Protein AF-A0A5K4F6R0-F1 (afdb_monomer)

Structure (mmCIF, N/CA/C/O backbone):
data_AF-A0A5K4F6R0-F1
#
_entry.id   AF-A0A5K4F6R0-F1
#
loop_
_atom_site.group_PDB
_atom_site.id
_atom_site.type_symbol
_atom_site.label_atom_id
_atom_site.label_alt_id
_atom_site.label_comp_id
_atom_site.label_asym_id
_atom_site.label_entity_id
_atom_site.label_seq_id
_atom_site.pdbx_PDB_ins_code
_atom_site.Cartn_x
_atom_site.Cartn_y
_atom_site.Cartn_z
_atom_site.occupancy
_atom_site.B_iso_or_equiv
_atom_site.auth_seq_id
_atom_site.auth_comp_id
_atom_site.auth_asym_id
_atom_site.auth_atom_id
_atom_site.pdbx_PDB_model_num
ATOM 1 N N . MET A 1 1 ? -36.274 1.072 18.625 1.00 42.78 1 MET A N 1
ATOM 2 C CA . MET A 1 1 ? -35.765 0.718 17.279 1.00 42.78 1 MET A CA 1
ATOM 3 C C . MET A 1 1 ? -35.021 1.906 16.651 1.00 42.78 1 MET A C 1
ATOM 5 O O . MET A 1 1 ? -35.508 2.484 15.696 1.00 42.78 1 MET A O 1
ATOM 9 N N . LEU A 1 2 ? -33.857 2.297 17.187 1.00 49.72 2 LEU A N 1
ATOM 10 C CA . LEU A 1 2 ? -33.037 3.404 16.637 1.00 49.72 2 LEU A CA 1
ATOM 11 C C . LEU A 1 2 ? -31.527 3.095 16.625 1.00 49.72 2 LEU A C 1
ATOM 13 O O . LEU A 1 2 ? -30.774 3.722 15.895 1.00 49.72 2 LEU A O 1
ATOM 17 N N . THR A 1 3 ? -31.070 2.091 17.377 1.00 52.25 3 THR A N 1
ATOM 18 C CA . THR A 1 3 ? -29.642 1.771 17.541 1.00 52.25 3 THR A CA 1
ATOM 19 C C . THR A 1 3 ? -29.037 0.949 16.398 1.00 52.25 3 THR A C 1
ATOM 21 O O . THR A 1 3 ? -27.836 1.041 16.160 1.00 52.25 3 THR A O 1
ATOM 24 N N . TYR A 1 4 ? -29.842 0.176 15.659 1.00 51.88 4 TYR A N 1
ATOM 25 C CA . TYR A 1 4 ? -29.338 -0.694 14.585 1.00 51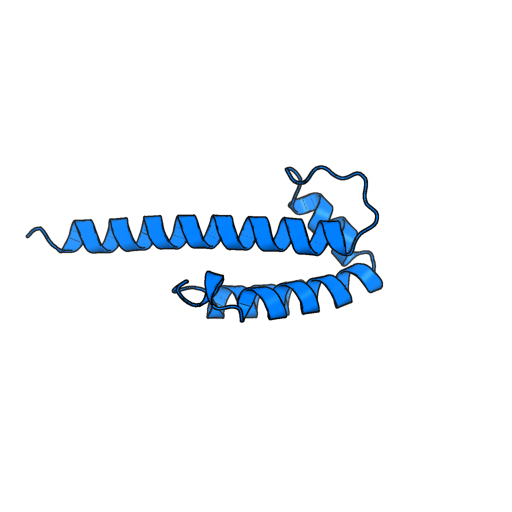.88 4 TYR A CA 1
ATOM 26 C C . TYR A 1 4 ? -28.832 0.076 13.361 1.00 51.88 4 TYR A C 1
ATOM 28 O O . TYR A 1 4 ? -27.811 -0.301 12.793 1.00 51.88 4 TYR A O 1
ATOM 36 N N . PHE A 1 5 ? -29.502 1.165 12.972 1.00 48.91 5 PHE A N 1
ATOM 37 C CA . PHE A 1 5 ? -29.084 1.956 11.810 1.00 48.91 5 PHE A CA 1
ATOM 38 C C . PHE A 1 5 ? -27.743 2.654 12.053 1.00 48.91 5 PHE A C 1
ATOM 40 O O . PHE A 1 5 ? -26.871 2.596 11.191 1.00 48.91 5 PHE A O 1
ATOM 47 N N . CYS A 1 6 ? -27.536 3.204 13.254 1.00 51.38 6 CYS A N 1
ATOM 48 C CA . CYS A 1 6 ? -26.279 3.855 13.615 1.00 51.38 6 CYS A CA 1
ATOM 49 C C . CYS A 1 6 ? -25.089 2.884 13.581 1.00 51.38 6 CYS A C 1
ATOM 51 O O . CYS A 1 6 ? -24.036 3.220 13.055 1.00 51.38 6 CYS A O 1
ATOM 53 N N . ALA A 1 7 ? -25.231 1.662 14.106 1.00 51.03 7 ALA A N 1
ATOM 54 C CA . ALA A 1 7 ? -24.122 0.703 14.127 1.00 51.03 7 ALA A CA 1
ATOM 55 C C . ALA A 1 7 ? -23.637 0.324 12.714 1.00 51.03 7 ALA A C 1
ATOM 57 O O . ALA A 1 7 ? -22.434 0.179 12.490 1.00 51.03 7 ALA A O 1
ATOM 58 N N . VAL A 1 8 ? -24.559 0.206 11.751 1.00 54.22 8 VAL A N 1
ATOM 59 C CA . VAL A 1 8 ? -24.224 -0.105 10.354 1.00 54.22 8 VAL A CA 1
ATOM 60 C C . VAL A 1 8 ? -23.555 1.088 9.669 1.00 54.22 8 VAL A C 1
ATOM 62 O O . VAL A 1 8 ? -22.553 0.896 8.980 1.00 54.22 8 VAL A O 1
ATOM 65 N N . THR A 1 9 ? -24.044 2.316 9.886 1.00 54.91 9 THR A N 1
ATOM 66 C CA . THR A 1 9 ? -23.433 3.522 9.299 1.00 54.91 9 THR A CA 1
ATOM 67 C C . THR A 1 9 ? -22.050 3.796 9.884 1.00 54.91 9 THR A C 1
ATOM 69 O O . THR A 1 9 ? -21.108 3.984 9.121 1.00 54.91 9 THR A O 1
ATOM 72 N N . PHE A 1 10 ? -21.878 3.700 11.209 1.00 54.34 10 PHE A N 1
ATOM 73 C CA . PHE A 1 10 ? -20.566 3.840 11.852 1.00 54.34 10 PHE A CA 1
ATOM 74 C C . PHE A 1 10 ? -19.584 2.754 11.392 1.00 54.34 10 PHE A C 1
ATOM 76 O O . PHE A 1 10 ? -18.404 3.032 11.169 1.00 54.34 10 PHE A O 1
ATOM 83 N N . GLY A 1 11 ? -20.059 1.519 11.203 1.00 59.47 11 GLY A N 1
ATOM 84 C CA . GLY A 1 11 ? -19.261 0.438 10.627 1.00 59.47 11 GLY A CA 1
ATOM 85 C C . GLY A 1 11 ? -18.805 0.742 9.196 1.00 59.47 11 GLY A C 1
ATOM 86 O O . GLY A 1 11 ? -17.636 0.544 8.872 1.00 59.47 11 GLY A O 1
ATOM 87 N N . ALA A 1 12 ? -19.693 1.271 8.353 1.00 66.19 12 ALA A N 1
ATOM 88 C CA . ALA A 1 12 ? -19.379 1.616 6.968 1.00 66.19 12 ALA A CA 1
ATOM 89 C C . ALA A 1 12 ? -18.440 2.828 6.850 1.00 66.19 12 ALA A C 1
ATOM 91 O O . ALA A 1 12 ? -17.479 2.776 6.086 1.00 66.19 12 ALA A O 1
ATOM 92 N N . GLU A 1 13 ? -18.668 3.893 7.622 1.00 67.31 13 GLU A N 1
ATOM 93 C CA . GLU A 1 13 ? -17.830 5.100 7.626 1.00 67.31 13 GLU A CA 1
ATOM 94 C C . GLU A 1 13 ? -16.425 4.816 8.162 1.00 67.31 13 GLU A C 1
ATOM 96 O O . GLU A 1 13 ? -15.431 5.199 7.543 1.00 67.31 13 GLU A O 1
ATOM 101 N N . SER A 1 14 ? -16.323 4.085 9.279 1.00 70.19 14 SER A N 1
ATOM 102 C CA . SER A 1 14 ? -15.024 3.672 9.822 1.00 70.19 14 SER A CA 1
ATOM 103 C C . SER A 1 14 ? -14.276 2.758 8.851 1.00 70.19 14 SER A C 1
ATOM 105 O O . SER A 1 14 ? -13.071 2.924 8.654 1.00 70.19 14 SER A O 1
ATOM 107 N N . LEU A 1 15 ? -14.980 1.845 8.174 1.00 73.12 15 LEU A N 1
ATOM 108 C CA . LEU A 1 15 ? -14.397 1.003 7.135 1.00 73.12 15 LEU A CA 1
ATOM 109 C C . LEU A 1 15 ? -13.953 1.820 5.916 1.00 73.12 15 LEU A C 1
ATOM 111 O O . LEU A 1 15 ? -12.879 1.556 5.379 1.00 73.12 15 LEU A O 1
ATOM 115 N N . HIS A 1 16 ? -14.734 2.815 5.489 1.00 79.69 16 HIS A N 1
ATOM 116 C CA . HIS A 1 16 ? -14.370 3.710 4.392 1.00 79.69 16 HIS A CA 1
ATOM 117 C C . HIS A 1 16 ? -13.098 4.497 4.724 1.00 79.69 16 HIS A C 1
ATOM 119 O O . HIS A 1 16 ? -12.136 4.441 3.960 1.00 79.69 16 HIS A O 1
ATOM 125 N N . LEU A 1 17 ? -13.028 5.117 5.906 1.00 81.75 17 LEU A N 1
ATOM 126 C CA . LEU A 1 17 ? -11.827 5.814 6.370 1.00 81.75 17 LEU A CA 1
ATOM 127 C C . LEU A 1 17 ? -10.612 4.876 6.435 1.00 81.75 17 LEU A C 1
ATOM 129 O O . LEU A 1 17 ? -9.504 5.251 6.053 1.00 81.75 17 LEU A O 1
ATOM 133 N N . CYS A 1 18 ? -10.809 3.640 6.891 1.00 81.31 18 CYS A N 1
ATOM 134 C CA . CYS A 1 18 ? -9.760 2.627 6.916 1.00 81.31 18 CYS A CA 1
ATOM 135 C C . CYS A 1 18 ? -9.290 2.214 5.520 1.00 81.31 18 CYS A C 1
ATOM 137 O O . CYS A 1 18 ? -8.084 2.085 5.306 1.00 81.31 18 CYS A O 1
ATOM 139 N N . ASN A 1 19 ? -10.211 2.040 4.570 1.00 80.81 19 ASN A N 1
ATOM 140 C CA . ASN A 1 19 ? -9.887 1.761 3.174 1.00 80.81 19 ASN A CA 1
ATOM 141 C C . ASN A 1 19 ? -9.076 2.905 2.555 1.00 80.81 19 ASN A C 1
ATOM 143 O O . ASN A 1 19 ? -8.060 2.640 1.916 1.00 80.81 19 ASN A O 1
ATOM 147 N N . GLU A 1 20 ? -9.471 4.157 2.789 1.00 85.25 20 GLU A N 1
ATOM 148 C CA . GLU A 1 20 ? -8.758 5.335 2.283 1.00 85.25 20 GLU A CA 1
ATOM 149 C C . GLU A 1 20 ? -7.349 5.444 2.879 1.00 85.25 20 GLU A C 1
ATOM 151 O O . GLU A 1 20 ? -6.370 5.598 2.148 1.00 85.25 20 GLU A O 1
ATOM 156 N N . LYS A 1 21 ? -7.199 5.258 4.198 1.00 85.12 21 LYS A N 1
ATOM 157 C CA . LYS A 1 21 ? -5.873 5.244 4.837 1.00 85.12 21 LYS A CA 1
ATOM 158 C C . LYS A 1 21 ? -4.997 4.102 4.331 1.00 85.12 21 LYS A C 1
ATOM 160 O O . LYS A 1 21 ? -3.799 4.291 4.112 1.00 85.12 21 LYS A O 1
ATOM 165 N N . LEU A 1 22 ? -5.571 2.915 4.146 1.00 83.56 22 LEU A N 1
ATOM 166 C CA . LEU A 1 22 ? -4.848 1.776 3.594 1.00 83.56 22 LEU A CA 1
ATOM 167 C C . LEU A 1 22 ? -4.378 2.069 2.171 1.00 83.56 22 LEU A C 1
ATOM 169 O O . LEU A 1 22 ? -3.217 1.823 1.849 1.00 83.56 22 LEU A O 1
ATOM 173 N N . ARG A 1 23 ? -5.269 2.609 1.338 1.00 85.31 23 ARG A N 1
ATOM 174 C CA . ARG A 1 23 ? -4.977 3.001 -0.037 1.00 85.31 23 ARG A CA 1
ATOM 175 C C . ARG A 1 23 ? -3.834 4.013 -0.081 1.00 85.31 23 ARG A C 1
ATOM 177 O O . ARG A 1 23 ? -2.838 3.754 -0.750 1.00 85.31 23 ARG A O 1
ATOM 184 N N . ALA A 1 24 ? -3.921 5.086 0.702 1.00 88.06 24 ALA A N 1
ATOM 185 C CA . ALA A 1 24 ? -2.863 6.088 0.815 1.00 88.06 24 ALA A CA 1
ATOM 186 C C . ALA A 1 24 ? -1.535 5.480 1.306 1.00 88.06 24 ALA A C 1
ATOM 188 O O . ALA A 1 24 ? -0.457 5.839 0.832 1.00 88.06 24 ALA A O 1
ATOM 189 N N . THR A 1 25 ? -1.595 4.505 2.218 1.00 88.81 25 THR A N 1
ATOM 190 C CA . THR A 1 25 ? -0.407 3.778 2.693 1.00 88.81 25 THR A CA 1
ATOM 191 C C . THR A 1 25 ? 0.221 2.935 1.581 1.00 88.81 25 THR A C 1
ATOM 193 O O . THR A 1 25 ? 1.444 2.922 1.440 1.00 88.81 25 THR A O 1
ATOM 196 N N . MET A 1 26 ? -0.590 2.247 0.771 1.00 88.81 26 MET A N 1
ATOM 197 C CA . MET A 1 26 ? -0.120 1.509 -0.405 1.00 88.81 26 MET A CA 1
ATOM 198 C C . MET A 1 26 ? 0.532 2.440 -1.424 1.00 88.81 26 MET A C 1
ATOM 200 O O . MET A 1 26 ? 1.657 2.181 -1.842 1.00 88.81 26 MET A O 1
ATOM 204 N N . GLU A 1 27 ? -0.135 3.540 -1.766 1.00 89.94 27 GLU A N 1
ATOM 205 C CA . GLU A 1 27 ? 0.374 4.580 -2.664 1.00 89.94 27 GLU A CA 1
ATOM 206 C C . GLU A 1 27 ? 1.744 5.094 -2.197 1.00 89.94 27 GLU A C 1
ATOM 208 O O . GLU A 1 27 ? 2.725 5.012 -2.941 1.00 89.94 27 GLU A O 1
ATOM 213 N N . TYR A 1 28 ? 1.846 5.500 -0.929 1.00 90.69 28 TYR A N 1
ATOM 214 C CA . TYR A 1 28 ? 3.098 5.942 -0.320 1.00 90.69 28 TYR A CA 1
ATOM 215 C C . TYR A 1 28 ? 4.194 4.871 -0.379 1.00 90.69 28 TYR A C 1
ATOM 217 O O . TYR A 1 28 ? 5.318 5.148 -0.805 1.00 90.69 28 TYR A O 1
ATOM 225 N N . CYS A 1 29 ? 3.895 3.639 0.044 1.00 91.44 29 CYS A N 1
ATOM 226 C CA . CYS A 1 29 ? 4.893 2.576 0.106 1.00 91.44 29 CYS A CA 1
ATOM 227 C C . CYS A 1 29 ? 5.361 2.125 -1.284 1.00 91.44 29 CYS A C 1
ATOM 229 O O . CYS A 1 29 ? 6.539 1.797 -1.433 1.00 91.44 29 CYS A O 1
ATOM 231 N N . PHE A 1 30 ? 4.496 2.127 -2.300 1.00 91.50 30 PHE A N 1
ATOM 232 C CA . PHE A 1 30 ? 4.893 1.811 -3.674 1.00 91.50 30 PHE A CA 1
ATOM 233 C C . PHE A 1 30 ? 5.696 2.942 -4.312 1.00 91.50 30 PHE A C 1
ATOM 235 O O . PHE A 1 30 ? 6.726 2.678 -4.928 1.00 91.50 30 PHE A O 1
ATOM 242 N N . GLN A 1 31 ? 5.286 4.198 -4.124 1.00 88.12 31 GLN A N 1
ATOM 243 C CA . GLN A 1 31 ? 5.989 5.336 -4.711 1.00 88.12 31 GLN A CA 1
ATOM 244 C C . GLN A 1 31 ? 7.359 5.562 -4.066 1.00 88.12 31 GLN A C 1
ATOM 246 O O . GLN A 1 31 ? 8.336 5.782 -4.771 1.00 88.12 31 GLN A O 1
ATOM 251 N N . LYS A 1 32 ? 7.464 5.471 -2.735 1.00 88.75 32 LYS A N 1
ATOM 252 C CA . LYS A 1 32 ? 8.732 5.683 -2.019 1.00 88.75 32 LYS A CA 1
ATOM 253 C C . LYS A 1 32 ? 9.794 4.643 -2.372 1.00 88.75 32 LYS A C 1
ATOM 255 O O . LYS A 1 32 ? 10.984 4.951 -2.359 1.00 88.75 32 LYS A O 1
ATOM 260 N N . ASN A 1 33 ? 9.372 3.403 -2.611 1.00 88.94 33 ASN A N 1
ATOM 261 C CA . ASN A 1 33 ? 10.284 2.287 -2.861 1.00 88.94 33 ASN A CA 1
ATOM 262 C C . ASN A 1 33 ? 10.489 1.995 -4.352 1.00 88.94 33 ASN A C 1
ATOM 264 O O . ASN A 1 33 ? 11.388 1.228 -4.692 1.00 88.94 33 ASN A O 1
ATOM 268 N N . GLY A 1 34 ? 9.688 2.614 -5.218 1.00 84.88 34 GLY A N 1
ATOM 269 C CA . GLY A 1 34 ? 9.824 2.572 -6.664 1.00 84.88 34 GLY A CA 1
ATOM 270 C C . GLY A 1 34 ? 10.496 3.824 -7.222 1.00 84.88 34 GLY A C 1
ATOM 271 O O . GLY A 1 34 ? 10.423 4.904 -6.646 1.00 84.88 34 GLY A O 1
ATOM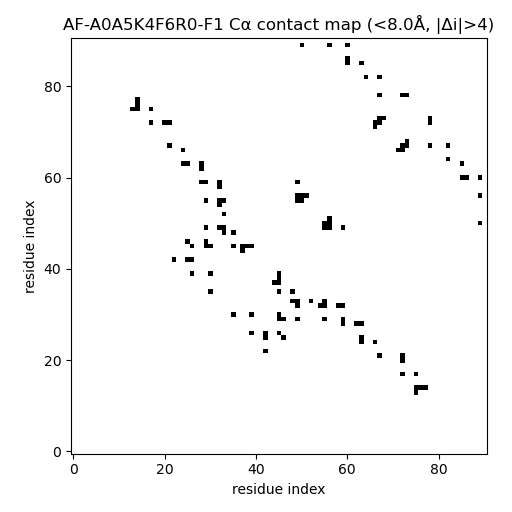 272 N N . ARG A 1 35 ? 11.132 3.708 -8.388 1.00 80.56 35 ARG A N 1
ATOM 273 C CA . ARG A 1 35 ? 11.571 4.865 -9.189 1.00 80.56 35 ARG A CA 1
ATOM 274 C C . ARG A 1 35 ? 10.672 4.997 -10.410 1.00 80.56 35 ARG A C 1
ATOM 276 O O . ARG A 1 35 ? 11.116 4.810 -11.538 1.00 80.56 35 ARG A O 1
ATOM 283 N N . TYR A 1 36 ? 9.389 5.247 -10.172 1.00 78.69 36 TYR A N 1
ATOM 284 C CA . TYR A 1 36 ? 8.386 5.295 -11.230 1.00 78.69 36 TYR A CA 1
ATOM 285 C C . TYR A 1 36 ? 7.832 6.708 -11.380 1.00 78.69 36 TYR A C 1
ATOM 287 O O . TYR A 1 36 ? 7.439 7.332 -10.399 1.00 78.69 36 TYR A O 1
ATOM 295 N N . SER A 1 37 ? 7.716 7.185 -12.617 1.00 82.44 37 SER A N 1
ATOM 296 C CA . SER A 1 37 ? 6.973 8.403 -12.959 1.00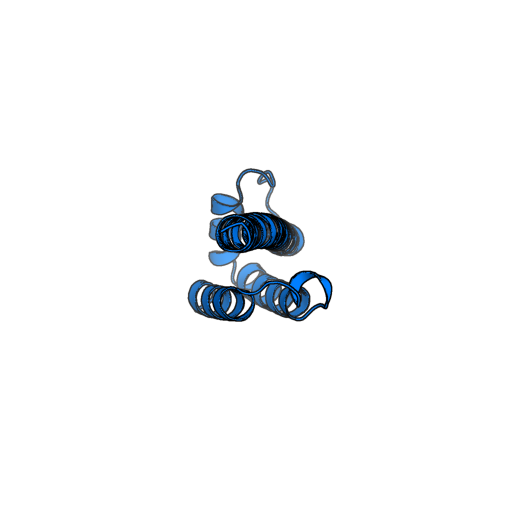 82.44 37 SER A CA 1
ATOM 297 C C . SER A 1 37 ? 5.462 8.134 -13.057 1.00 82.44 37 SER A C 1
ATOM 299 O O . SER A 1 37 ? 4.795 8.646 -13.954 1.00 82.44 37 SER A O 1
ATOM 301 N N . ILE A 1 38 ? 4.931 7.256 -12.198 1.00 81.62 38 ILE A N 1
ATOM 302 C CA . ILE A 1 38 ? 3.515 6.872 -12.203 1.00 81.62 38 ILE A CA 1
ATOM 303 C C . ILE A 1 38 ? 2.781 7.763 -11.190 1.00 81.62 38 ILE A C 1
ATOM 305 O O . ILE A 1 38 ? 3.204 7.824 -10.031 1.00 81.62 38 ILE A O 1
ATOM 309 N N . PRO A 1 39 ? 1.696 8.445 -11.591 1.00 81.81 39 PRO A N 1
ATOM 310 C CA . PRO A 1 39 ? 0.868 9.224 -10.678 1.00 81.81 39 PRO A CA 1
ATOM 311 C C . PRO A 1 39 ? 0.310 8.375 -9.530 1.00 81.81 39 PRO A C 1
ATOM 313 O O . PRO A 1 39 ? -0.074 7.222 -9.729 1.00 81.81 39 PRO A O 1
ATOM 316 N N . LEU A 1 40 ? 0.175 8.972 -8.341 1.00 76.12 40 LEU A N 1
ATOM 317 C CA . LEU A 1 40 ? -0.431 8.308 -7.177 1.00 76.12 40 LEU A CA 1
ATOM 318 C C . LEU A 1 40 ? -1.869 7.838 -7.426 1.00 76.12 40 LEU A C 1
ATOM 320 O O . LEU A 1 40 ? -2.296 6.826 -6.879 1.00 76.12 40 LEU A O 1
ATOM 324 N N . THR A 1 41 ? -2.587 8.512 -8.327 1.00 78.25 41 THR A N 1
ATOM 325 C CA .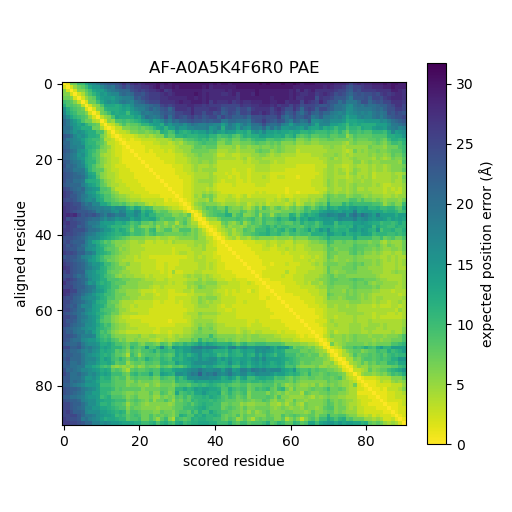 THR A 1 41 ? -3.950 8.148 -8.732 1.00 78.25 41 THR A CA 1
ATOM 326 C C . THR A 1 41 ? -4.035 6.775 -9.410 1.00 78.25 41 THR A C 1
ATOM 328 O O . THR A 1 41 ? -5.099 6.156 -9.401 1.00 78.25 41 THR A O 1
ATOM 331 N N . GLU A 1 42 ? -2.927 6.250 -9.945 1.00 85.12 42 GLU A N 1
ATOM 332 C CA . GLU A 1 42 ? -2.859 4.964 -10.641 1.00 85.12 42 GLU A CA 1
ATOM 333 C C . GLU A 1 42 ? -2.298 3.847 -9.745 1.00 85.12 42 GLU A C 1
ATOM 335 O O . GLU A 1 42 ? -1.394 3.102 -10.136 1.00 85.12 42 GLU A O 1
ATOM 340 N N . LEU A 1 43 ? -2.862 3.687 -8.541 1.00 84.44 43 LEU A N 1
ATOM 341 C CA . LEU A 1 43 ? -2.418 2.700 -7.548 1.00 84.44 43 LEU A CA 1
ATOM 342 C C . LEU A 1 43 ? -2.217 1.291 -8.131 1.00 84.44 43 LEU A C 1
ATOM 344 O O . LEU A 1 43 ? -1.248 0.613 -7.799 1.00 84.44 43 LEU A O 1
ATOM 348 N N . LYS A 1 44 ? -3.098 0.843 -9.034 1.00 86.88 44 LYS A N 1
ATOM 349 C CA . LYS A 1 44 ? -2.953 -0.468 -9.682 1.00 86.88 44 LYS 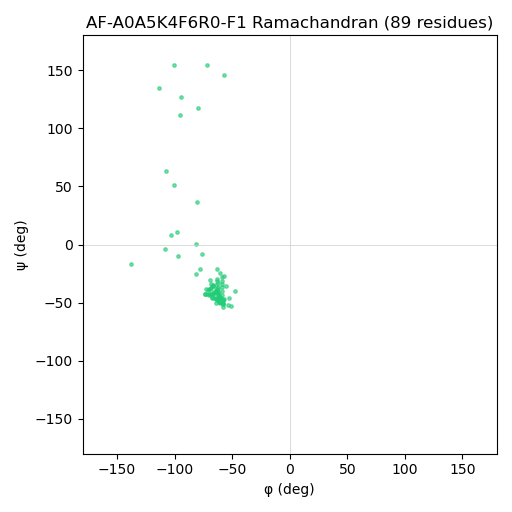A CA 1
ATOM 350 C C . LYS A 1 44 ? -1.640 -0.575 -10.466 1.00 86.88 44 LYS A C 1
ATOM 352 O O . LYS A 1 44 ? -0.930 -1.560 -10.308 1.00 86.88 44 LYS A O 1
ATOM 357 N N . ARG A 1 45 ? -1.286 0.442 -11.256 1.00 88.62 45 ARG A N 1
ATOM 358 C CA . ARG A 1 45 ? -0.029 0.456 -12.021 1.00 88.62 45 ARG A CA 1
ATOM 359 C C . ARG A 1 45 ? 1.183 0.623 -11.118 1.00 88.62 45 ARG A C 1
ATOM 361 O O . ARG A 1 45 ? 2.183 -0.040 -11.360 1.00 88.62 45 ARG A O 1
ATOM 368 N N . LEU A 1 46 ? 1.090 1.455 -10.076 1.00 87.69 46 LEU A N 1
ATOM 369 C CA . LEU A 1 46 ? 2.143 1.58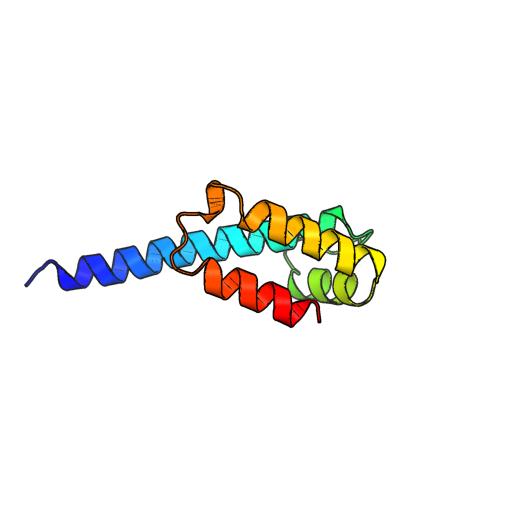1 -9.060 1.00 87.69 46 LEU A CA 1
ATOM 370 C C . LEU A 1 46 ? 2.428 0.239 -8.389 1.00 87.69 46 LEU A C 1
ATOM 372 O O . LEU A 1 46 ? 3.581 -0.175 -8.291 1.00 87.69 46 LEU A O 1
ATOM 376 N N . ARG A 1 47 ? 1.368 -0.459 -7.974 1.00 88.62 47 ARG A N 1
ATOM 377 C CA . ARG A 1 47 ? 1.452 -1.806 -7.421 1.00 88.62 47 ARG A CA 1
ATOM 378 C C . ARG A 1 47 ? 2.104 -2.748 -8.423 1.00 88.62 47 ARG A C 1
ATOM 380 O O . ARG A 1 47 ? 3.077 -3.392 -8.065 1.00 88.62 47 ARG A O 1
ATOM 387 N N . ASP A 1 48 ? 1.596 -2.829 -9.649 1.00 90.50 48 ASP A N 1
ATOM 388 C CA . ASP A 1 48 ? 2.082 -3.789 -10.646 1.00 90.50 48 ASP A CA 1
ATOM 389 C C . ASP A 1 48 ? 3.559 -3.530 -11.001 1.00 90.50 48 ASP A C 1
ATOM 391 O O . ASP A 1 48 ? 4.358 -4.465 -11.037 1.00 90.50 48 ASP A O 1
ATOM 395 N N . ALA A 1 49 ? 3.960 -2.264 -11.158 1.00 91.06 49 ALA A N 1
ATOM 396 C CA . ALA A 1 49 ? 5.359 -1.879 -11.339 1.00 91.06 49 ALA A CA 1
ATOM 397 C C . ALA A 1 49 ? 6.223 -2.298 -10.138 1.00 91.06 49 ALA A C 1
ATOM 399 O O . ALA A 1 49 ? 7.271 -2.915 -10.320 1.00 91.06 49 ALA A O 1
ATOM 400 N N . CYS A 1 50 ? 5.750 -2.036 -8.916 1.00 90.88 50 CYS A N 1
ATOM 401 C CA . CYS A 1 50 ? 6.458 -2.414 -7.699 1.00 90.88 50 CYS A CA 1
ATOM 402 C C . CYS A 1 50 ? 6.552 -3.935 -7.501 1.00 90.88 50 CYS A C 1
ATOM 404 O O . CYS A 1 50 ? 7.571 -4.420 -7.026 1.00 90.88 50 CYS A O 1
ATOM 406 N N . MET A 1 51 ? 5.526 -4.706 -7.877 1.00 89.56 51 MET A N 1
ATOM 407 C CA . MET A 1 51 ? 5.556 -6.173 -7.791 1.00 89.56 51 MET A CA 1
ATOM 408 C C . MET A 1 51 ? 6.536 -6.794 -8.791 1.00 89.56 51 MET A C 1
ATOM 410 O O . MET A 1 51 ? 7.109 -7.843 -8.497 1.00 89.56 51 MET A O 1
ATOM 414 N N . ASN A 1 52 ? 6.740 -6.150 -9.945 1.00 91.00 52 ASN A N 1
ATOM 415 C CA . ASN A 1 52 ? 7.701 -6.581 -10.963 1.00 91.00 52 ASN A CA 1
ATOM 416 C C . ASN A 1 52 ? 9.157 -6.228 -10.605 1.00 91.00 52 ASN A C 1
ATOM 418 O O . ASN A 1 52 ? 10.086 -6.862 -11.105 1.00 91.00 52 ASN A O 1
ATOM 422 N N . ASP A 1 53 ? 9.378 -5.253 -9.722 1.00 92.12 53 ASP A N 1
ATOM 423 C CA . ASP A 1 53 ? 10.697 -4.906 -9.193 1.00 92.12 53 ASP A CA 1
ATOM 424 C C . ASP A 1 53 ? 10.937 -5.620 -7.856 1.00 92.12 53 ASP A C 1
ATOM 426 O O . ASP A 1 53 ? 10.339 -5.288 -6.835 1.00 92.12 53 ASP A O 1
ATOM 430 N N . ARG A 1 54 ? 11.863 -6.587 -7.829 1.00 91.38 54 ARG A N 1
ATOM 431 C CA . ARG A 1 54 ? 12.175 -7.364 -6.613 1.00 91.38 54 ARG A CA 1
ATOM 432 C C . ARG A 1 54 ? 12.567 -6.487 -5.419 1.00 91.38 54 ARG A C 1
ATOM 434 O O . ARG A 1 54 ? 12.223 -6.820 -4.286 1.00 91.38 54 ARG A O 1
ATOM 441 N N . ASN A 1 55 ? 13.270 -5.378 -5.655 1.00 91.75 55 ASN A N 1
ATOM 442 C CA . ASN A 1 55 ? 13.681 -4.469 -4.588 1.00 91.75 55 ASN A CA 1
ATOM 443 C C . ASN A 1 55 ? 12.491 -3.664 -4.072 1.00 91.75 55 ASN A C 1
ATOM 445 O O . ASN A 1 55 ? 12.337 -3.520 -2.856 1.00 91.75 55 ASN A O 1
ATOM 449 N N . CYS A 1 56 ? 11.643 -3.170 -4.979 1.00 92.06 56 CYS A N 1
ATOM 450 C CA . CYS A 1 56 ? 10.419 -2.481 -4.588 1.00 92.06 56 CYS A CA 1
ATOM 451 C C . CYS A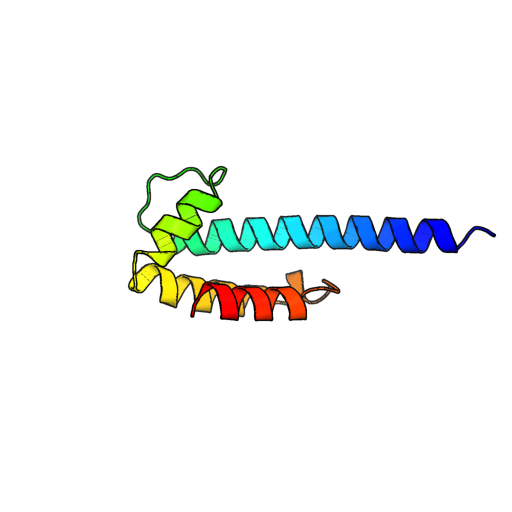 1 56 ? 9.488 -3.428 -3.829 1.00 92.06 56 CYS A C 1
ATOM 453 O O . CYS A 1 56 ? 9.057 -3.080 -2.733 1.00 92.06 56 CYS A O 1
ATOM 455 N N . LYS A 1 57 ? 9.249 -4.646 -4.337 1.00 91.81 57 LYS A N 1
ATOM 456 C CA . LYS A 1 57 ? 8.403 -5.671 -3.708 1.00 91.81 57 LYS A CA 1
ATOM 457 C C . LYS A 1 57 ? 8.800 -5.911 -2.248 1.00 91.81 57 LYS A C 1
ATOM 459 O O . LYS A 1 57 ? 7.963 -5.784 -1.360 1.00 91.81 57 LYS A O 1
ATOM 464 N N . THR A 1 58 ? 10.070 -6.190 -1.965 1.00 92.06 58 THR A N 1
ATOM 465 C CA . THR A 1 58 ? 10.519 -6.440 -0.583 1.00 92.06 58 THR A CA 1
ATOM 466 C C . THR A 1 58 ? 10.354 -5.203 0.303 1.00 92.06 58 THR A C 1
ATOM 468 O O . THR A 1 58 ? 9.713 -5.269 1.350 1.00 92.06 58 THR A O 1
ATOM 471 N N . LYS A 1 59 ? 10.844 -4.038 -0.140 1.00 93.69 59 LYS A N 1
ATOM 472 C CA . LYS A 1 59 ? 10.793 -2.809 0.670 1.00 93.69 59 LYS A CA 1
ATOM 473 C C . LYS A 1 59 ? 9.373 -2.284 0.881 1.00 93.69 59 LYS A C 1
ATOM 475 O O . LYS A 1 59 ? 9.057 -1.758 1.947 1.00 93.69 59 LYS A O 1
ATOM 480 N N . ALA A 1 60 ? 8.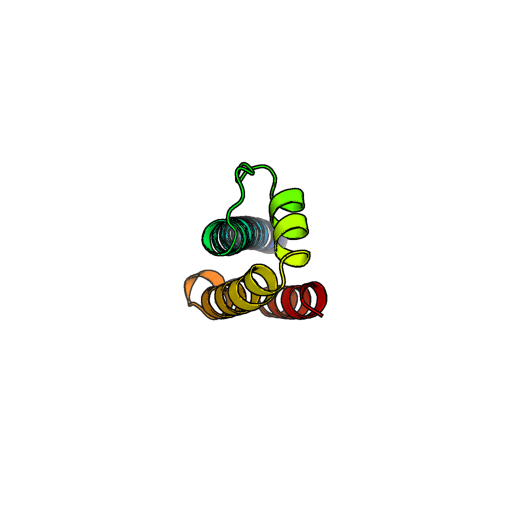507 -2.418 -0.120 1.00 92.69 60 ALA A N 1
ATOM 481 C CA . ALA A 1 60 ? 7.108 -2.036 -0.017 1.00 92.69 60 ALA A CA 1
ATOM 482 C C . ALA A 1 60 ? 6.359 -2.957 0.947 1.00 92.69 60 ALA A C 1
ATOM 484 O O . ALA A 1 60 ? 5.553 -2.451 1.725 1.00 92.69 60 ALA A O 1
ATOM 485 N N . LYS A 1 61 ? 6.663 -4.265 0.969 1.00 90.69 61 LYS A N 1
ATOM 486 C CA . LYS A 1 61 ? 6.120 -5.184 1.979 1.00 90.69 61 LYS A CA 1
ATOM 487 C C . LYS A 1 61 ? 6.482 -4.722 3.390 1.00 90.69 61 LYS A C 1
ATOM 489 O O . LYS A 1 61 ? 5.591 -4.568 4.222 1.00 90.69 61 LYS A O 1
ATOM 494 N N . ASP A 1 62 ? 7.759 -4.443 3.639 1.00 91.81 62 ASP A N 1
ATOM 495 C CA . ASP A 1 62 ? 8.234 -4.006 4.956 1.00 91.81 62 ASP A CA 1
ATOM 496 C C . ASP A 1 62 ? 7.625 -2.657 5.363 1.00 91.81 62 ASP A C 1
ATOM 498 O O . ASP A 1 62 ? 7.168 -2.486 6.495 1.00 91.81 62 ASP A O 1
ATOM 502 N N . CYS A 1 63 ? 7.539 -1.716 4.418 1.00 91.94 63 CYS A N 1
ATOM 503 C CA . CYS A 1 63 ? 6.868 -0.430 4.606 1.00 91.94 63 CYS A CA 1
ATOM 504 C C . CYS A 1 63 ? 5.393 -0.609 4.991 1.00 91.94 63 CYS A C 1
ATOM 506 O O . CYS A 1 63 ? 4.936 -0.014 5.970 1.00 91.94 63 CYS A O 1
ATOM 508 N N . LEU A 1 64 ? 4.664 -1.461 4.264 1.00 90.81 64 LEU A N 1
ATOM 509 C CA . LEU A 1 64 ? 3.251 -1.729 4.513 1.00 90.81 64 LEU A CA 1
ATOM 510 C C . LEU A 1 64 ? 3.039 -2.385 5.868 1.00 90.81 64 LEU A C 1
ATOM 512 O O . LEU A 1 64 ? 2.188 -1.936 6.624 1.00 90.81 64 LEU A O 1
ATOM 516 N N . LEU A 1 65 ? 3.823 -3.407 6.209 1.00 88.25 65 LEU A N 1
ATOM 517 C CA . LEU A 1 65 ? 3.708 -4.083 7.499 1.00 88.25 65 LEU A CA 1
ATOM 518 C C . LEU A 1 65 ? 4.041 -3.147 8.664 1.00 88.25 65 LEU A C 1
ATOM 520 O O . LEU A 1 65 ? 3.351 -3.183 9.680 1.00 88.25 65 LEU A O 1
ATOM 524 N N . SER A 1 66 ? 5.055 -2.293 8.515 1.00 89.75 66 SER A N 1
ATOM 525 C CA . SER A 1 66 ? 5.407 -1.286 9.520 1.00 89.75 66 SER A CA 1
ATOM 526 C C . SER A 1 66 ? 4.275 -0.274 9.726 1.00 89.75 66 SER A C 1
ATOM 528 O O . SER A 1 66 ? 3.856 -0.027 10.857 1.00 89.75 66 SER A O 1
ATOM 530 N N . LYS A 1 67 ? 3.697 0.248 8.636 1.00 86.56 67 LYS A N 1
ATOM 531 C CA . LYS A 1 67 ? 2.579 1.200 8.697 1.00 86.56 67 LYS A CA 1
ATOM 532 C C . LYS A 1 67 ? 1.276 0.571 9.181 1.00 86.56 67 LYS A C 1
ATOM 534 O O . LYS A 1 67 ? 0.571 1.188 9.971 1.00 86.56 67 LYS A O 1
ATOM 539 N N . LEU A 1 68 ? 0.974 -0.662 8.786 1.00 81.69 68 LEU A N 1
ATOM 540 C CA . LEU A 1 68 ? -0.216 -1.386 9.245 1.00 81.69 68 LEU A CA 1
ATOM 541 C C . LEU A 1 68 ? -0.150 -1.712 10.736 1.00 81.69 68 LEU A C 1
ATOM 543 O O . LEU A 1 68 ? -1.167 -1.665 11.415 1.00 81.69 68 LEU A O 1
ATOM 547 N N . LYS A 1 69 ? 1.043 -1.996 11.263 1.00 81.19 69 LYS A N 1
ATOM 548 C CA . LYS A 1 69 ? 1.254 -2.182 12.704 1.00 81.19 69 LYS A CA 1
ATOM 549 C C . LYS A 1 69 ? 1.278 -0.868 13.491 1.00 81.19 69 LYS A C 1
ATOM 551 O O . LYS A 1 69 ? 1.311 -0.914 14.717 1.00 81.19 69 LYS A O 1
ATOM 556 N N . SER A 1 70 ? 1.285 0.287 12.822 1.00 78.25 70 SER A N 1
ATOM 557 C CA . SER A 1 70 ? 1.238 1.580 13.505 1.00 78.25 70 SER A CA 1
ATOM 558 C C . SER A 1 70 ? -0.143 1.842 14.110 1.00 78.25 70 SER A C 1
ATOM 560 O O . SER A 1 70 ? -1.165 1.342 13.631 1.00 78.25 70 SER A O 1
ATOM 562 N N . SER A 1 71 ? -0.182 2.663 15.160 1.00 65.19 71 SER A N 1
ATOM 563 C CA . SER A 1 71 ? -1.416 3.021 15.870 1.00 65.19 71 SER A CA 1
ATOM 564 C C . SER A 1 71 ? -2.477 3.657 14.962 1.00 65.19 71 SER A C 1
ATOM 566 O O . SER A 1 71 ? -3.668 3.497 15.219 1.00 65.19 71 SER A O 1
ATOM 568 N N . GLU A 1 72 ? -2.076 4.310 13.865 1.00 68.75 72 GLU A N 1
ATOM 569 C CA . GLU A 1 72 ? -2.973 5.015 12.935 1.00 68.75 72 GLU A CA 1
ATOM 570 C C . GLU A 1 72 ? -3.984 4.101 12.224 1.00 68.75 72 GLU A C 1
ATOM 572 O O . GLU A 1 72 ? -5.084 4.554 11.881 1.00 68.75 72 GLU A O 1
ATOM 577 N N . LEU A 1 73 ? -3.612 2.833 12.010 1.00 70.38 73 LEU A N 1
ATOM 578 C CA . LEU A 1 73 ? -4.451 1.783 11.420 1.00 70.38 73 LEU A CA 1
ATOM 579 C C . LEU A 1 73 ? -4.894 0.735 12.456 1.00 70.38 73 LEU A C 1
ATOM 581 O O . LEU A 1 73 ? -5.707 -0.130 12.135 1.00 70.38 73 LEU A O 1
ATOM 585 N N . GLY A 1 74 ? -4.423 0.838 13.705 1.00 65.88 74 GLY A N 1
ATOM 586 C CA . GLY A 1 74 ? -4.788 -0.054 14.812 1.00 65.88 74 GLY A CA 1
ATOM 587 C C . GLY A 1 74 ? -6.287 -0.070 15.123 1.00 65.88 74 GLY A C 1
ATOM 588 O O . GLY A 1 74 ? -6.830 -1.109 15.485 1.00 65.88 74 GLY A O 1
ATOM 589 N N . ASN A 1 75 ? -6.973 1.054 14.895 1.00 71.44 75 ASN A N 1
ATOM 590 C CA . ASN A 1 75 ? -8.421 1.182 15.094 1.00 71.44 75 ASN A CA 1
ATOM 591 C C . ASN A 1 75 ? -9.251 0.632 13.921 1.00 71.44 75 ASN A C 1
ATOM 593 O O . ASN A 1 75 ? -10.478 0.711 13.953 1.00 71.44 75 ASN A O 1
ATOM 597 N N . CYS A 1 76 ? -8.617 0.098 12.872 1.00 76.31 76 CYS A N 1
ATOM 598 C CA . CYS A 1 76 ? -9.345 -0.462 11.745 1.00 76.31 76 CYS A CA 1
ATOM 599 C C . CYS A 1 76 ? -9.848 -1.871 12.070 1.00 76.31 76 CYS A C 1
ATOM 601 O O . CYS A 1 76 ? -9.030 -2.783 12.215 1.00 76.31 76 CYS A O 1
ATOM 603 N N . PRO A 1 77 ? -11.174 -2.110 12.082 1.00 71.25 77 PRO A N 1
ATOM 604 C CA . PRO A 1 77 ? -11.725 -3.427 12.411 1.00 71.25 77 PRO A CA 1
ATOM 605 C C . PRO A 1 77 ? -11.253 -4.520 11.437 1.00 71.25 77 PRO A C 1
ATOM 607 O O . PRO A 1 77 ? -11.171 -5.691 11.795 1.00 71.25 77 PRO A O 1
ATOM 610 N N . SER A 1 78 ? -10.870 -4.130 10.216 1.00 71.50 78 SER A N 1
ATOM 611 C CA . SER A 1 78 ? -10.379 -5.031 9.167 1.00 71.50 78 SER A CA 1
ATOM 612 C C . SER A 1 78 ? -8.850 -5.105 9.055 1.00 71.50 78 SER A C 1
ATOM 614 O O . SER A 1 78 ? -8.345 -5.693 8.098 1.00 71.50 78 SER A O 1
ATOM 616 N N . LEU A 1 79 ? -8.085 -4.558 10.013 1.00 74.56 79 LEU A N 1
ATOM 617 C CA . LEU A 1 79 ? -6.616 -4.528 9.948 1.00 74.56 79 LEU A CA 1
ATOM 618 C C . LEU A 1 79 ? -6.005 -5.915 9.704 1.00 74.56 79 LEU A C 1
ATOM 620 O O . LEU A 1 79 ? -5.154 -6.079 8.829 1.00 74.56 79 LEU A O 1
ATOM 624 N N . ARG A 1 80 ? -6.476 -6.930 10.437 1.00 75.81 80 ARG A N 1
ATOM 625 C CA . ARG A 1 80 ? -6.009 -8.317 10.287 1.00 75.81 80 ARG A CA 1
ATOM 626 C C . ARG A 1 80 ? -6.233 -8.840 8.866 1.00 75.81 80 ARG A C 1
ATOM 628 O O . ARG A 1 80 ? -5.331 -9.447 8.290 1.00 75.81 80 ARG A O 1
ATOM 635 N N . THR A 1 81 ? -7.401 -8.566 8.291 1.00 75.44 81 THR A N 1
ATOM 636 C CA . THR A 1 81 ? -7.753 -8.943 6.915 1.00 75.44 81 THR A CA 1
ATOM 637 C C . THR A 1 81 ? -6.859 -8.238 5.897 1.00 75.44 81 THR A C 1
ATOM 639 O O . THR A 1 81 ? -6.439 -8.849 4.909 1.00 75.44 81 THR A O 1
ATOM 642 N N . TYR A 1 82 ? -6.507 -6.972 6.140 1.00 74.06 82 TYR A N 1
ATOM 643 C CA . TYR A 1 82 ? -5.582 -6.244 5.275 1.00 74.06 82 TYR A CA 1
ATOM 644 C C . TYR A 1 82 ? -4.167 -6.801 5.347 1.00 74.06 82 TYR A C 1
ATOM 646 O O . TYR A 1 82 ? -3.588 -7.058 4.297 1.00 74.06 82 TYR A O 1
ATOM 654 N N . ILE A 1 83 ? -3.636 -7.078 6.543 1.00 75.00 83 ILE A N 1
ATOM 655 C CA . ILE A 1 83 ? -2.310 -7.697 6.708 1.00 75.00 83 ILE A CA 1
ATOM 656 C C . ILE A 1 83 ? -2.247 -9.033 5.958 1.00 75.00 83 ILE A C 1
ATOM 658 O O . ILE A 1 83 ? -1.336 -9.251 5.163 1.00 75.00 83 ILE A O 1
ATOM 662 N N . GLN A 1 84 ? -3.261 -9.888 6.115 1.00 76.44 84 GLN A N 1
ATOM 663 C CA . GLN A 1 84 ? -3.349 -11.151 5.373 1.00 76.44 84 GLN A CA 1
ATOM 664 C C . GLN A 1 84 ? -3.441 -10.946 3.854 1.00 76.44 84 GLN A C 1
ATOM 666 O O . GLN A 1 84 ? -2.956 -11.767 3.076 1.00 76.44 84 GLN A O 1
ATOM 671 N N . SER A 1 85 ? -4.073 -9.863 3.405 1.00 77.62 85 SER A N 1
ATOM 672 C CA . SER A 1 85 ? -4.151 -9.521 1.983 1.00 77.62 85 SER A CA 1
ATOM 673 C C . SER A 1 85 ? -2.814 -9.013 1.446 1.00 77.62 85 SER A C 1
ATOM 675 O O . SER A 1 85 ? -2.427 -9.431 0.358 1.00 77.62 85 SER A O 1
ATOM 677 N N . ILE A 1 86 ? -2.060 -8.229 2.226 1.00 78.12 86 ILE A N 1
ATOM 678 C CA . ILE A 1 86 ? -0.674 -7.864 1.907 1.00 78.12 86 ILE A CA 1
ATOM 679 C C . ILE A 1 86 ? 0.190 -9.121 1.809 1.00 78.12 86 ILE A C 1
ATOM 681 O O . ILE A 1 86 ? 0.838 -9.334 0.792 1.00 78.12 86 ILE A O 1
ATOM 685 N N . ASP A 1 87 ? 0.152 -10.018 2.791 1.00 78.00 87 ASP A N 1
ATOM 686 C CA . ASP A 1 87 ? 0.954 -11.242 2.715 1.00 78.00 87 ASP A CA 1
ATOM 687 C C . ASP A 1 87 ? 0.618 -12.096 1.488 1.00 78.00 87 ASP A C 1
ATOM 689 O O . ASP A 1 87 ? 1.518 -12.694 0.909 1.00 78.00 87 ASP A O 1
ATOM 693 N N . ARG A 1 88 ? -0.645 -12.125 1.042 1.00 78.81 88 ARG A N 1
ATOM 694 C CA . ARG A 1 88 ? -1.034 -12.792 -0.212 1.00 78.81 88 ARG A CA 1
ATOM 695 C C . ARG A 1 88 ? -0.519 -12.073 -1.455 1.00 78.81 88 ARG A C 1
ATOM 697 O O . ARG A 1 88 ? -0.043 -12.739 -2.364 1.00 78.81 88 ARG A O 1
ATOM 704 N N . MET A 1 89 ? -0.604 -10.745 -1.496 1.00 75.69 89 MET A N 1
ATOM 705 C CA . MET A 1 89 ? -0.145 -9.940 -2.635 1.00 75.69 89 MET A CA 1
ATOM 706 C C . MET A 1 89 ? 1.362 -10.058 -2.880 1.00 75.69 89 MET A C 1
ATOM 708 O O . MET A 1 89 ? 1.802 -9.934 -4.017 1.00 75.69 89 MET A O 1
ATOM 712 N N . PHE A 1 90 ? 2.143 -10.271 -1.820 1.00 78.88 90 PHE A N 1
ATOM 713 C CA . PHE A 1 90 ? 3.604 -10.292 -1.883 1.00 78.88 90 PHE A CA 1
ATOM 714 C C . PHE A 1 90 ? 4.218 -11.704 -1.846 1.00 78.88 90 PHE A C 1
ATOM 716 O O . PHE A 1 90 ? 5.443 -11.808 -1.750 1.00 78.88 90 PHE A O 1
ATOM 723 N N . LYS A 1 91 ? 3.415 -12.773 -1.931 1.00 73.62 91 LYS A N 1
ATOM 724 C CA . LYS A 1 91 ? 3.921 -14.122 -2.254 1.00 73.62 91 LYS A CA 1
ATOM 725 C C . LYS A 1 91 ? 4.470 -14.162 -3.680 1.00 73.62 91 LYS A C 1
ATOM 727 O O . LYS A 1 91 ? 5.407 -14.947 -3.906 1.00 73.62 91 LYS A O 1
#

Foldseek 3Di:
DPPPVVVVVVLVVLQVVLVVVLLVQLLVLLPVQDPDPDDSVPSVVSLVRQLVDPRSLVSSLVSSVVVLPDPVNVPRPCSVVVNVVSVVSSD

Organism: Schistosoma mansoni (NCBI:txid6183)

Nearest PDB structures (foldseek):
  7xp7-assembly2_C  TM=3.371E-01  e=5.887E+00  Streptomyces filamentosus NRRL 11379
  3f31-assembly1_B  TM=3.118E-01  e=6.223E+00  Homo sapiens

Mean predicted aligned error: 9.49 Å

pLDDT: mean 78.96, std 12.5, range [42.78, 93.69]

Sequence (91 aa):
MLTYFCAVTFGAESLHLCNEKLRATMEYCFQKNGRYSIPLTELKRLRDACMNDRNCKTKAKDCLLSKLKSSELGNCPSLRTYIQSIDRMFK

Radius of gyration: 15.11 Å; Cα contacts (8 Å, |Δi|>4): 66; chains: 1; bounding box: 49×23×30 Å

Solvent-accessible surface area (backbone atoms only — not comparable to full-atom values): 5129 Å² total; per-residue (Å²): 144,69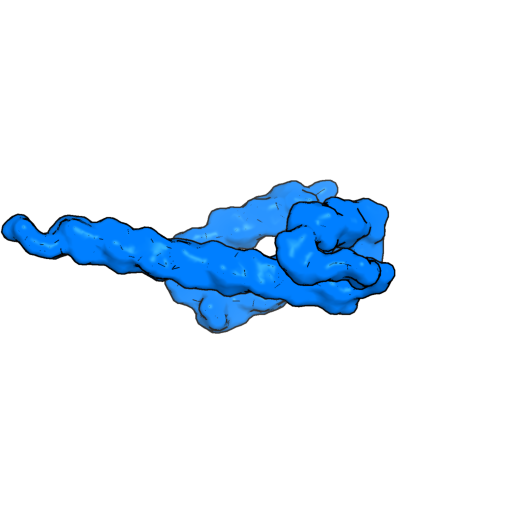,66,69,63,53,55,53,50,54,51,50,54,53,48,50,54,39,50,52,52,50,50,53,46,49,36,50,27,30,54,75,46,36,97,64,99,64,61,71,89,42,46,69,58,42,45,53,55,19,64,72,32,71,68,18,37,54,50,22,50,54,45,44,54,55,52,53,71,30,75,92,38,62,81,31,92,56,42,69,61,48,54,56,47,49,57,60,74,73,108

Secondary structure (DSSP, 8-state):
--HHHHHHHHHHHHHHHHHHHHHHHHHHHHHHH------TT-HHHHHHHHHHSHHHHHHHHHHHHHHHTSHHHHT-TTHHHHHHHHHHHT-